Protein AF-A0A435FLE2-F1 (afdb_monomer_lite)

Radius of gyration: 10.78 Å; chains: 1; bounding box: 20×17×29 Å

Sequence (56 aa):
MLSVLIETRNDEEGLARTLASLVGGAVEGVVRDVIVCDQGSTDQTHRVAEHAGCHY

Foldseek 3Di:
DDAAEAEDAQCLPVLLVVLVVCVVCVVVVNYDAYAYHYPDHPDCNVVSCVVSVHHD

Structure (mmCIF, N/CA/C/O backbone):
data_AF-A0A435FLE2-F1
#
_entry.id   AF-A0A435FLE2-F1
#
loop_
_atom_site.group_PDB
_atom_site.id
_atom_site.type_symbol
_atom_site.label_atom_id
_atom_site.label_alt_id
_atom_site.label_comp_id
_atom_site.label_asym_id
_atom_site.label_entity_id
_atom_site.label_seq_id
_atom_site.pdbx_PDB_ins_code
_atom_site.Cartn_x
_atom_site.Cartn_y
_atom_site.Cartn_z
_atom_site.occupancy
_atom_site.B_iso_or_equiv
_atom_site.auth_seq_id
_atom_site.auth_comp_id
_atom_site.auth_asym_id
_atom_site.auth_atom_id
_atom_site.pdbx_PDB_model_num
ATOM 1 N N . MET A 1 1 ? -7.280 9.870 14.538 1.00 86.31 1 MET A N 1
ATOM 2 C CA . MET A 1 1 ? -7.199 9.198 13.229 1.00 86.31 1 MET A CA 1
ATOM 3 C C . MET A 1 1 ? -5.924 9.631 12.547 1.00 86.31 1 MET A C 1
ATOM 5 O O . MET A 1 1 ? -5.634 10.822 12.538 1.00 86.31 1 MET A O 1
ATOM 9 N N . LEU A 1 2 ? -5.170 8.662 12.055 1.00 97.38 2 LEU A N 1
ATOM 10 C CA . LEU A 1 2 ? -3.907 8.824 11.357 1.00 97.38 2 LEU A CA 1
ATOM 11 C C . LEU A 1 2 ? -4.147 8.726 9.852 1.00 97.38 2 LEU A C 1
ATOM 13 O O . LEU A 1 2 ? -4.965 7.921 9.404 1.00 97.38 2 LEU A O 1
ATOM 17 N N . SER A 1 3 ? -3.392 9.510 9.096 1.00 97.75 3 SER A N 1
ATOM 18 C CA . SER A 1 3 ? -3.236 9.337 7.655 1.00 97.75 3 SER A CA 1
ATOM 19 C C . SER A 1 3 ? -1.815 8.837 7.410 1.00 97.75 3 SER A C 1
ATOM 21 O O . SER A 1 3 ? -0.867 9.358 8.002 1.00 97.75 3 SER A O 1
ATOM 23 N N . VAL A 1 4 ? -1.675 7.804 6.586 1.00 97.88 4 VAL A N 1
ATOM 24 C CA . VAL A 1 4 ? -0.399 7.148 6.291 1.00 97.88 4 VAL A CA 1
ATOM 25 C C . VAL A 1 4 ? -0.032 7.439 4.844 1.00 97.88 4 VAL A C 1
ATOM 27 O O . VAL A 1 4 ? -0.839 7.215 3.946 1.00 97.88 4 VAL A O 1
ATOM 30 N N . LEU A 1 5 ? 1.184 7.930 4.624 1.00 98.12 5 LEU A N 1
ATOM 31 C CA . LEU A 1 5 ? 1.755 8.116 3.295 1.00 98.12 5 LEU A CA 1
ATOM 32 C C . LEU A 1 5 ? 2.906 7.129 3.113 1.00 98.12 5 LEU A C 1
ATOM 34 O O . LEU A 1 5 ? 3.776 7.035 3.978 1.00 98.12 5 LEU A O 1
ATOM 38 N N . ILE A 1 6 ? 2.893 6.394 2.006 1.00 98.06 6 ILE A N 1
ATOM 39 C CA . ILE A 1 6 ? 3.903 5.395 1.659 1.00 98.06 6 ILE A CA 1
ATOM 40 C C . ILE A 1 6 ? 4.493 5.781 0.311 1.00 98.06 6 ILE A C 1
ATOM 42 O O . ILE A 1 6 ? 3.795 5.754 -0.697 1.00 98.06 6 ILE A O 1
ATOM 46 N N . GLU A 1 7 ? 5.777 6.118 0.281 1.00 97.94 7 GLU A N 1
ATOM 47 C CA . GLU A 1 7 ? 6.517 6.218 -0.974 1.00 97.94 7 GLU A CA 1
ATOM 48 C C . GLU A 1 7 ? 7.039 4.840 -1.372 1.00 97.94 7 GLU A C 1
ATOM 50 O O . GLU A 1 7 ? 7.538 4.090 -0.531 1.00 97.94 7 GLU A O 1
ATOM 55 N N . THR A 1 8 ? 6.926 4.496 -2.651 1.00 97.50 8 THR A N 1
ATOM 56 C CA . THR A 1 8 ? 7.383 3.201 -3.164 1.00 97.50 8 THR A CA 1
ATOM 57 C C . THR A 1 8 ? 7.930 3.323 -4.582 1.00 97.50 8 THR A C 1
ATOM 59 O O . THR A 1 8 ? 7.630 4.280 -5.302 1.00 97.50 8 THR A 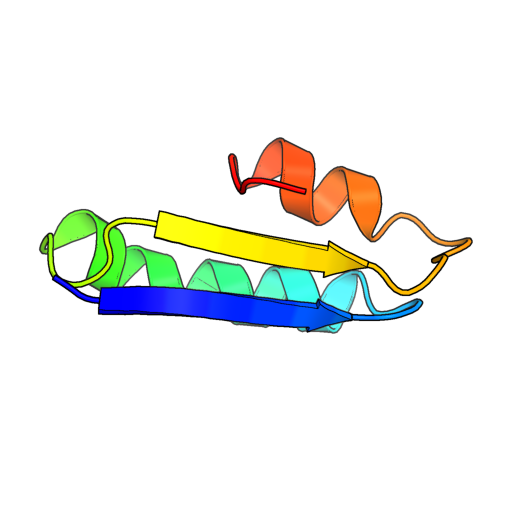O 1
ATOM 62 N N . ARG A 1 9 ? 8.771 2.359 -4.969 1.00 97.94 9 ARG A N 1
ATOM 63 C CA . ARG A 1 9 ? 9.269 2.184 -6.333 1.00 97.94 9 ARG A CA 1
ATOM 64 C C . ARG A 1 9 ? 9.741 0.749 -6.540 1.00 97.94 9 ARG A C 1
ATOM 66 O O . ARG A 1 9 ? 10.769 0.364 -5.988 1.00 97.94 9 ARG A O 1
ATOM 73 N N . ASN A 1 10 ? 9.064 0.016 -7.412 1.00 98.19 10 ASN A N 1
ATOM 74 C CA . ASN A 1 10 ? 9.355 -1.373 -7.751 1.00 98.19 10 ASN A CA 1
ATOM 75 C C . ASN A 1 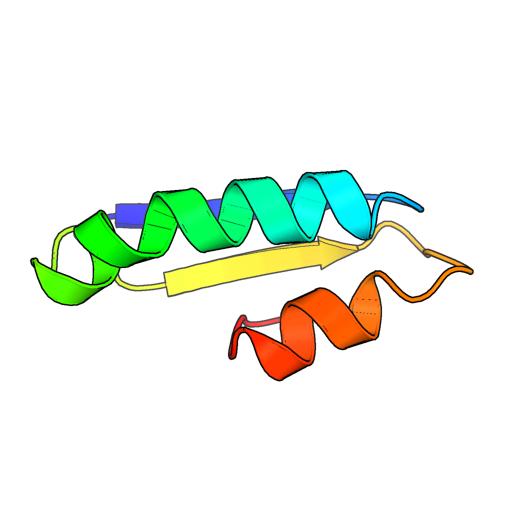10 ? 9.436 -2.300 -6.523 1.00 98.19 10 ASN A C 1
ATOM 77 O O . ASN A 1 10 ? 10.394 -3.064 -6.393 1.00 98.19 10 ASN A O 1
ATOM 81 N N . ASP A 1 11 ? 8.483 -2.179 -5.597 1.00 98.12 11 ASP A N 1
ATOM 82 C CA . ASP A 1 11 ? 8.451 -2.995 -4.380 1.00 98.12 11 ASP A CA 1
ATOM 83 C C . ASP A 1 11 ? 7.034 -3.499 -4.079 1.00 98.12 11 ASP A C 1
ATOM 85 O O . ASP A 1 11 ? 6.421 -3.188 -3.054 1.00 98.12 11 ASP A O 1
ATOM 89 N N . GLU A 1 12 ? 6.493 -4.282 -5.011 1.00 97.75 12 GLU A N 1
ATOM 90 C CA . GLU A 1 12 ? 5.166 -4.890 -4.889 1.00 97.75 12 GLU A CA 1
ATOM 91 C C . GLU A 1 12 ? 5.017 -5.762 -3.624 1.00 97.75 12 GLU A C 1
ATOM 93 O O . GLU A 1 12 ? 3.991 -5.700 -2.939 1.00 97.75 12 GLU A O 1
ATOM 98 N N . GLU A 1 13 ? 6.043 -6.536 -3.254 1.00 98.12 13 GLU A N 1
ATOM 99 C CA . GLU A 1 13 ? 5.983 -7.447 -2.104 1.00 98.12 13 GLU A CA 1
ATOM 100 C C . GLU A 1 13 ? 6.126 -6.700 -0.766 1.00 98.12 13 GLU A C 1
ATOM 102 O O . GLU A 1 13 ? 5.411 -6.999 0.201 1.00 98.12 13 GLU A O 1
ATOM 107 N N . GLY A 1 14 ? 7.027 -5.715 -0.691 1.00 98.31 14 GLY A N 1
ATOM 108 C CA . GLY A 1 14 ? 7.190 -4.856 0.481 1.00 98.31 14 GLY A CA 1
ATOM 109 C C . GLY A 1 14 ? 5.962 -3.985 0.729 1.00 98.31 14 GLY A C 1
ATOM 110 O O . GLY A 1 14 ? 5.485 -3.902 1.870 1.00 98.31 14 GLY A O 1
ATOM 111 N N . LEU A 1 15 ? 5.377 -3.423 -0.335 1.00 98.19 15 LEU A N 1
ATOM 112 C CA . LEU A 1 15 ? 4.133 -2.664 -0.244 1.00 98.19 15 LEU A CA 1
ATOM 113 C C . LEU A 1 15 ? 2.992 -3.543 0.285 1.00 98.19 15 LEU A C 1
ATOM 115 O O . LEU A 1 15 ? 2.325 -3.156 1.244 1.00 98.19 15 LEU A O 1
ATOM 119 N N . ALA A 1 16 ? 2.805 -4.747 -0.265 1.00 98.25 16 ALA A N 1
ATOM 120 C CA . ALA A 1 16 ? 1.741 -5.656 0.167 1.00 98.25 16 ALA A CA 1
ATOM 121 C C . ALA A 1 16 ? 1.855 -6.017 1.657 1.00 98.25 16 ALA A C 1
ATOM 123 O O . ALA A 1 16 ? 0.870 -5.951 2.397 1.00 98.25 16 ALA A O 1
ATOM 124 N N . ARG A 1 17 ? 3.067 -6.351 2.120 1.00 98.44 17 ARG A N 1
ATOM 125 C CA . ARG A 1 17 ? 3.328 -6.661 3.536 1.00 98.44 17 ARG A CA 1
ATOM 126 C C . ARG A 1 17 ? 3.061 -5.465 4.448 1.00 98.44 17 ARG A C 1
ATOM 128 O O . ARG A 1 17 ? 2.471 -5.632 5.516 1.00 98.44 17 ARG A O 1
ATOM 135 N N . THR A 1 18 ? 3.451 -4.269 4.017 1.00 98.00 18 THR A N 1
ATOM 136 C CA . THR A 1 18 ? 3.214 -3.032 4.771 1.00 98.00 18 THR A CA 1
ATOM 137 C C . THR A 1 18 ? 1.720 -2.753 4.900 1.00 98.00 18 THR A C 1
ATOM 139 O O . THR A 1 18 ? 1.225 -2.588 6.015 1.00 98.00 18 THR A O 1
ATOM 142 N N . LEU A 1 19 ? 0.978 -2.788 3.791 1.00 97.62 19 LEU A N 1
ATOM 143 C CA . LEU A 1 19 ? -0.468 -2.554 3.782 1.00 97.62 19 LEU A CA 1
ATOM 144 C C . LEU A 1 19 ? -1.227 -3.588 4.625 1.00 97.62 19 LEU A C 1
ATOM 146 O O . LEU A 1 19 ? -2.121 -3.216 5.384 1.00 97.62 19 LEU A O 1
ATOM 150 N N . ALA A 1 20 ? -0.822 -4.861 4.585 1.00 97.94 20 ALA A N 1
ATOM 151 C CA . ALA A 1 20 ? -1.410 -5.907 5.424 1.00 97.94 20 ALA A CA 1
ATOM 152 C C . ALA A 1 20 ? -1.275 -5.605 6.929 1.00 97.94 20 ALA A C 1
ATOM 154 O O . ALA A 1 20 ? -2.198 -5.873 7.698 1.00 97.94 20 ALA A O 1
ATOM 155 N N . SER A 1 21 ? -0.160 -5.000 7.355 1.00 97.69 21 SER A N 1
ATOM 156 C CA . SER A 1 21 ? 0.045 -4.625 8.762 1.00 97.69 21 SER A CA 1
ATOM 157 C C . SER A 1 21 ? -0.863 -3.479 9.231 1.00 97.69 21 SER A C 1
ATOM 159 O O . SER A 1 21 ? -1.171 -3.388 10.419 1.00 97.69 21 SER A O 1
ATOM 161 N N . LEU A 1 22 ? -1.345 -2.634 8.309 1.00 97.56 22 LEU A N 1
ATOM 162 C CA . LEU A 1 22 ? -2.220 -1.499 8.623 1.00 97.56 22 LEU A CA 1
ATOM 163 C C . LEU A 1 22 ? -3.687 -1.902 8.821 1.00 97.56 22 LEU A C 1
ATOM 165 O O . LEU A 1 22 ? -4.457 -1.122 9.381 1.00 97.56 22 LEU A O 1
ATOM 169 N N . VAL A 1 23 ? -4.078 -3.116 8.417 1.00 96.38 23 VAL A N 1
ATOM 170 C CA . VAL A 1 23 ? -5.472 -3.592 8.470 1.00 96.38 23 VAL A CA 1
ATOM 171 C C . VAL A 1 23 ? -6.048 -3.513 9.882 1.00 96.38 23 VAL A C 1
ATOM 173 O O . VAL A 1 23 ? -7.163 -3.028 10.051 1.00 96.38 23 VAL A O 1
ATOM 176 N N . GLY A 1 24 ? -5.291 -3.922 10.906 1.00 97.56 24 GLY A N 1
ATOM 177 C CA . GLY A 1 24 ? -5.749 -3.826 12.297 1.00 97.56 24 GLY A CA 1
ATOM 178 C C . GLY A 1 24 ? -6.072 -2.384 12.700 1.00 97.56 24 GLY A C 1
ATOM 179 O O . GLY A 1 24 ? -7.152 -2.108 13.215 1.00 97.56 24 GLY A O 1
ATOM 180 N N . GLY A 1 25 ? -5.185 -1.445 12.358 1.00 97.31 25 GLY A N 1
ATOM 181 C CA . GLY A 1 25 ? -5.389 -0.020 12.621 1.00 97.31 25 GLY A CA 1
ATOM 182 C C . GLY A 1 25 ? -6.559 0.586 11.841 1.00 97.31 25 GLY A C 1
ATOM 183 O O . GLY A 1 25 ? -7.221 1.485 12.356 1.00 97.31 25 GLY A O 1
ATOM 184 N N . ALA A 1 26 ? -6.844 0.097 10.631 1.00 96.06 26 ALA A N 1
ATOM 185 C CA . ALA A 1 26 ?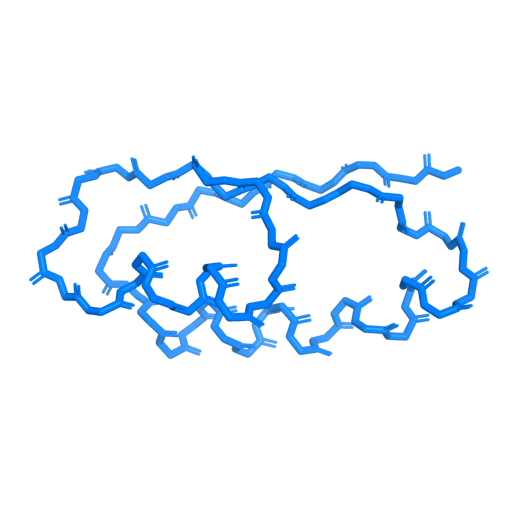 -8.012 0.512 9.853 1.00 96.06 26 ALA A CA 1
ATOM 186 C C . ALA A 1 26 ? -9.321 -0.016 10.466 1.00 96.06 26 ALA A C 1
ATOM 188 O O . ALA A 1 26 ? -10.284 0.735 10.610 1.00 96.06 26 ALA A O 1
ATOM 189 N N . VAL A 1 27 ? -9.342 -1.284 10.894 1.00 96.94 27 VAL A N 1
ATOM 190 C CA . VAL A 1 27 ? -10.505 -1.914 11.545 1.00 96.94 27 VAL A CA 1
ATOM 191 C C . VAL A 1 27 ? -10.834 -1.244 12.881 1.00 96.94 27 VAL A C 1
ATOM 193 O O . VAL A 1 27 ? -12.003 -1.010 13.179 1.00 96.94 27 VAL A O 1
ATOM 196 N N . GLU A 1 28 ? -9.820 -0.885 13.667 1.00 97.62 28 GLU A N 1
ATOM 197 C CA . GLU A 1 28 ? -9.991 -0.164 14.937 1.00 97.62 28 GLU A CA 1
ATOM 198 C C . GLU A 1 28 ? -10.319 1.332 14.752 1.00 97.62 28 GLU A C 1
ATOM 200 O O . GLU A 1 28 ? -10.584 2.037 15.727 1.00 97.62 28 GLU A O 1
ATOM 205 N N . GLY A 1 29 ? -10.303 1.845 13.515 1.00 96.38 29 GLY A N 1
ATOM 206 C CA . GLY A 1 29 ? -10.559 3.257 13.210 1.00 96.38 29 GLY A CA 1
ATOM 207 C C . GLY A 1 29 ? -9.415 4.204 13.599 1.00 96.38 29 GLY A C 1
ATOM 208 O O . GLY A 1 29 ? -9.597 5.424 13.655 1.00 96.38 29 GLY A O 1
ATOM 209 N N . VAL A 1 30 ? -8.224 3.668 13.874 1.00 97.75 30 VAL A N 1
ATOM 210 C CA . VAL A 1 30 ? -7.013 4.450 14.151 1.00 97.75 30 VAL A CA 1
ATOM 211 C C . VAL A 1 30 ? -6.452 5.029 12.855 1.00 97.75 30 VAL A C 1
ATOM 213 O O . VAL A 1 30 ? -6.106 6.211 12.833 1.00 97.75 30 VAL A O 1
ATOM 216 N N . VAL A 1 31 ? -6.403 4.235 11.782 1.00 97.69 31 VAL A N 1
ATOM 217 C CA . VAL A 1 31 ? -5.966 4.641 10.437 1.00 97.69 31 VAL A CA 1
ATOM 218 C C . VAL A 1 31 ? -7.189 4.978 9.595 1.00 97.69 31 VAL A C 1
ATOM 220 O O . VAL A 1 31 ? -8.109 4.173 9.486 1.00 97.69 31 VAL A O 1
ATOM 223 N N . ARG A 1 32 ? -7.195 6.177 9.013 1.00 96.19 32 ARG A N 1
ATOM 224 C CA . ARG A 1 32 ? -8.294 6.671 8.179 1.00 96.19 32 ARG A CA 1
ATOM 225 C C . ARG A 1 32 ? -7.980 6.579 6.697 1.00 96.19 32 ARG A C 1
ATOM 227 O O . ARG A 1 32 ? -8.789 6.067 5.937 1.00 96.19 32 ARG A O 1
ATOM 234 N N . ASP A 1 33 ? -6.820 7.104 6.320 1.00 96.38 33 ASP A N 1
ATOM 235 C CA . ASP A 1 33 ? -6.419 7.270 4.929 1.00 96.38 33 ASP A CA 1
ATOM 236 C C . ASP A 1 33 ? -5.047 6.634 4.728 1.00 96.38 33 ASP A C 1
ATOM 238 O O . ASP A 1 33 ? -4.143 6.822 5.550 1.00 96.38 33 ASP A O 1
ATOM 242 N N . VAL A 1 34 ? -4.888 5.912 3.621 1.00 97.62 34 VAL A N 1
ATOM 243 C CA . VAL A 1 34 ? -3.598 5.398 3.160 1.00 97.62 34 VAL A CA 1
ATOM 244 C C . VAL A 1 34 ? -3.375 5.892 1.736 1.00 97.62 34 VAL A C 1
ATOM 246 O O . VAL A 1 34 ? -4.198 5.653 0.849 1.00 97.62 34 VAL A O 1
ATOM 249 N N . ILE A 1 35 ? -2.278 6.618 1.547 1.00 97.88 35 ILE A N 1
ATOM 250 C CA . ILE A 1 35 ? -1.876 7.232 0.283 1.00 97.88 35 ILE A CA 1
ATOM 251 C C . ILE A 1 35 ? -0.550 6.599 -0.129 1.00 97.88 35 ILE A C 1
ATOM 253 O O . ILE A 1 35 ? 0.423 6.643 0.622 1.00 97.88 35 ILE A O 1
ATOM 257 N N . VAL A 1 36 ? -0.511 6.010 -1.314 1.00 98.12 36 VAL A N 1
ATOM 258 C CA . VAL A 1 36 ? 0.679 5.408 -1.906 1.00 98.12 36 VAL A CA 1
ATOM 259 C C . VAL A 1 36 ? 1.187 6.350 -2.988 1.00 98.12 36 VAL A C 1
ATOM 261 O O . VAL A 1 36 ? 0.529 6.551 -3.996 1.00 98.12 36 VAL A O 1
ATOM 264 N N . CYS A 1 37 ? 2.360 6.935 -2.782 1.00 97.88 37 CYS A N 1
ATOM 265 C CA . CYS A 1 37 ? 3.030 7.768 -3.770 1.00 97.88 37 CYS A CA 1
ATOM 266 C C . CYS A 1 37 ? 4.058 6.924 -4.524 1.00 97.88 37 CYS A C 1
ATOM 268 O O . CYS A 1 37 ? 5.170 6.696 -4.041 1.00 97.88 37 CYS A O 1
ATOM 270 N N . ASP A 1 38 ? 3.686 6.450 -5.710 1.00 96.75 38 ASP A N 1
ATOM 271 C CA . ASP A 1 38 ? 4.605 5.700 -6.559 1.00 96.75 38 ASP A CA 1
ATOM 272 C C . ASP A 1 38 ? 5.564 6.602 -7.344 1.00 96.75 38 ASP A C 1
ATOM 274 O O . ASP A 1 38 ? 5.157 7.557 -8.007 1.00 96.75 38 ASP A O 1
ATOM 278 N N . GLN A 1 39 ? 6.852 6.262 -7.324 1.00 96.25 39 GLN A N 1
ATOM 279 C CA . GLN A 1 39 ? 7.910 7.010 -8.009 1.00 96.25 39 GLN A CA 1
ATOM 280 C C . GLN A 1 39 ? 8.234 6.439 -9.404 1.00 96.25 39 GLN A C 1
ATOM 282 O O . GLN A 1 39 ? 9.395 6.421 -9.831 1.00 96.25 39 GLN A O 1
ATOM 287 N N . GLY A 1 40 ? 7.211 5.970 -10.125 1.00 96.00 40 GLY A N 1
ATOM 288 C CA . GLY A 1 40 ? 7.334 5.431 -11.481 1.00 96.00 40 GLY A CA 1
ATOM 289 C C . GLY A 1 40 ? 7.765 3.968 -11.500 1.00 96.00 40 GLY A C 1
ATOM 290 O O . GLY A 1 40 ? 8.759 3.618 -12.147 1.00 96.00 40 GLY A O 1
ATOM 291 N N . SER A 1 41 ? 7.038 3.124 -10.772 1.00 97.62 41 SER A N 1
ATOM 292 C CA . SER A 1 41 ? 7.211 1.677 -10.808 1.00 97.62 41 SER A CA 1
ATOM 293 C C . SER A 1 41 ? 6.907 1.109 -12.192 1.00 97.62 41 SER A C 1
ATOM 295 O O . SER A 1 41 ? 6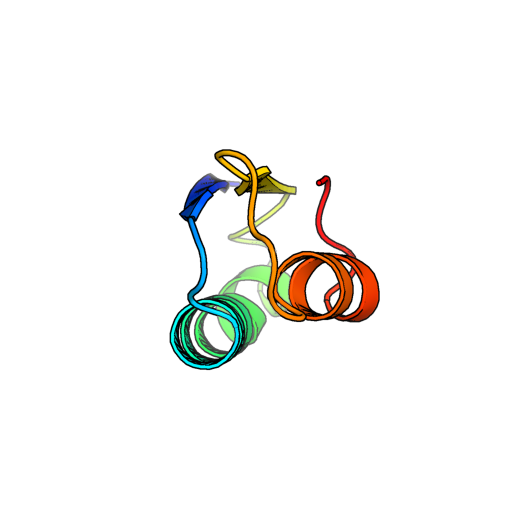.004 1.541 -12.906 1.00 97.62 41 SER A O 1
ATOM 297 N N . THR A 1 42 ? 7.678 0.097 -12.562 1.00 97.62 42 THR A N 1
ATOM 298 C CA . THR A 1 42 ? 7.551 -0.693 -13.789 1.00 97.62 42 THR A CA 1
ATOM 299 C C . THR A 1 42 ? 7.155 -2.146 -13.507 1.00 97.62 42 THR A C 1
ATOM 301 O O . THR A 1 42 ? 7.050 -2.940 -14.439 1.00 97.62 42 THR A O 1
ATOM 304 N N . ASP A 1 43 ? 6.970 -2.508 -12.237 1.00 97.38 43 ASP A N 1
ATOM 305 C CA . ASP A 1 43 ? 6.449 -3.798 -11.779 1.00 97.38 43 ASP A CA 1
ATOM 306 C C . ASP A 1 43 ? 4.931 -3.718 -11.481 1.00 97.38 43 ASP A C 1
ATOM 308 O O . ASP A 1 43 ? 4.219 -2.857 -12.012 1.00 97.38 43 ASP A O 1
ATOM 312 N N . GLN A 1 44 ? 4.390 -4.637 -10.673 1.00 97.00 44 GLN A N 1
ATOM 313 C CA . GLN A 1 44 ? 2.967 -4.659 -10.322 1.00 97.00 44 GLN A CA 1
ATOM 314 C C . GLN A 1 44 ? 2.632 -3.843 -9.061 1.00 97.00 44 GLN A C 1
ATOM 316 O O . GLN A 1 44 ? 1.524 -3.983 -8.539 1.00 97.00 44 GLN A O 1
ATOM 321 N N . THR A 1 45 ? 3.515 -2.948 -8.597 1.00 97.69 45 THR A N 1
ATOM 322 C CA . THR A 1 45 ? 3.291 -2.115 -7.398 1.00 97.69 45 THR A CA 1
ATOM 323 C C . THR A 1 45 ? 1.955 -1.359 -7.447 1.00 97.69 45 THR A C 1
ATOM 325 O O . THR A 1 45 ? 1.217 -1.350 -6.462 1.00 97.69 45 THR A O 1
ATOM 328 N N . HIS A 1 46 ? 1.579 -0.804 -8.608 1.00 95.75 46 HIS A N 1
ATOM 329 C CA . HIS A 1 46 ? 0.293 -0.112 -8.786 1.00 95.75 46 HIS A CA 1
ATOM 330 C C . HIS A 1 46 ? -0.917 -1.004 -8.481 1.00 95.75 46 HIS A C 1
ATOM 332 O O . HIS A 1 46 ? -1.873 -0.573 -7.838 1.00 95.75 46 HIS A O 1
ATOM 338 N N . ARG A 1 47 ? -0.860 -2.281 -8.879 1.00 96.81 47 ARG A N 1
ATOM 339 C CA . ARG A 1 47 ? -1.955 -3.229 -8.650 1.00 96.81 47 ARG A CA 1
ATOM 340 C C . ARG A 1 47 ? -2.094 -3.529 -7.173 1.00 96.81 47 ARG A C 1
ATOM 342 O O .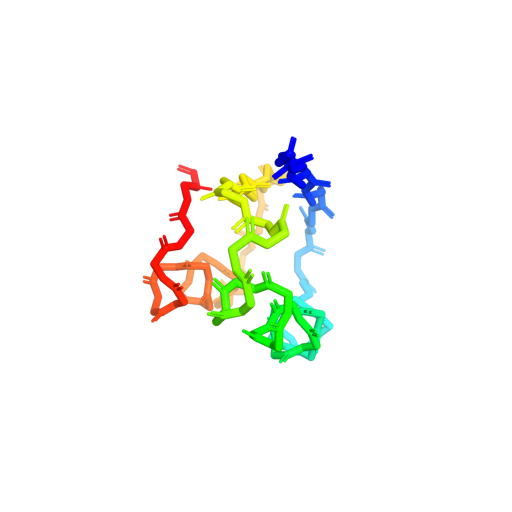 ARG A 1 47 ? -3.210 -3.681 -6.699 1.00 96.81 47 ARG A O 1
ATOM 349 N N . VAL A 1 48 ? -0.990 -3.622 -6.439 1.00 97.56 48 VAL A N 1
ATOM 350 C CA . VAL A 1 48 ? -1.036 -3.8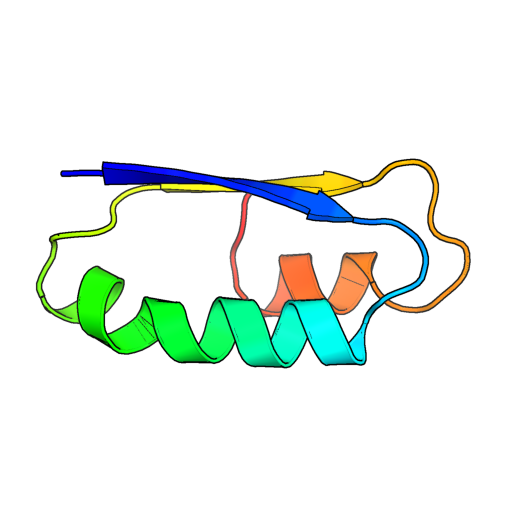70 -4.994 1.00 97.56 48 VAL A CA 1
ATOM 351 C C . VAL A 1 48 ? -1.782 -2.741 -4.280 1.00 97.56 48 VAL A C 1
ATOM 353 O O . VAL A 1 48 ? -2.682 -3.020 -3.489 1.00 97.56 48 VAL A O 1
ATOM 356 N N . ALA A 1 49 ? -1.468 -1.482 -4.601 1.00 96.06 49 ALA A N 1
ATOM 357 C CA . ALA A 1 49 ? -2.152 -0.324 -4.026 1.00 96.06 49 ALA A CA 1
ATOM 358 C C . ALA A 1 49 ? -3.648 -0.281 -4.386 1.00 96.06 49 ALA A C 1
ATOM 360 O O . ALA A 1 49 ? -4.485 -0.064 -3.507 1.00 96.06 49 ALA A O 1
ATOM 361 N N . GLU A 1 50 ? -3.987 -0.549 -5.652 1.00 95.12 50 GLU A N 1
ATOM 362 C CA . GLU A 1 50 ? -5.371 -0.574 -6.140 1.00 95.12 50 GLU A CA 1
ATOM 363 C C . GLU A 1 50 ? -6.206 -1.658 -5.438 1.00 95.12 50 GLU A C 1
ATOM 365 O O . GLU A 1 50 ? -7.284 -1.372 -4.916 1.00 95.12 50 GLU A O 1
ATOM 370 N N . HIS A 1 51 ? -5.696 -2.893 -5.343 1.00 95.69 51 HIS A N 1
ATOM 371 C CA . HIS A 1 51 ? -6.409 -3.992 -4.676 1.00 95.69 51 HIS A CA 1
ATOM 372 C C . HIS A 1 51 ? -6.563 -3.774 -3.167 1.00 95.69 51 HIS A C 1
ATOM 374 O O . HIS A 1 51 ? -7.516 -4.275 -2.572 1.00 95.69 51 HIS A O 1
ATOM 380 N N . ALA A 1 52 ? -5.647 -3.034 -2.541 1.00 94.44 52 ALA A N 1
ATOM 381 C CA . ALA A 1 52 ? -5.748 -2.658 -1.135 1.00 94.44 52 ALA A CA 1
ATOM 382 C C . ALA A 1 52 ? -6.729 -1.496 -0.884 1.00 94.44 52 ALA A C 1
ATOM 384 O O . ALA A 1 52 ? -6.987 -1.166 0.273 1.00 94.44 52 ALA A O 1
ATOM 385 N N . GLY A 1 53 ? -7.267 -0.867 -1.936 1.00 93.12 53 GLY A N 1
ATOM 386 C CA . GLY A 1 53 ? -8.175 0.277 -1.824 1.00 93.12 53 GLY A CA 1
ATOM 387 C C . GLY A 1 53 ? -7.489 1.565 -1.363 1.00 93.12 53 GLY A C 1
ATOM 388 O O . GLY A 1 53 ? -8.145 2.431 -0.785 1.00 93.12 53 GLY A O 1
ATOM 389 N N . CYS A 1 54 ? -6.176 1.684 -1.575 1.00 93.69 54 CYS A N 1
ATOM 390 C CA . CYS A 1 54 ? -5.423 2.894 -1.252 1.00 93.69 54 CYS A CA 1
ATOM 391 C C . CYS A 1 54 ? -5.657 3.987 -2.303 1.00 93.69 54 CYS A C 1
ATOM 393 O O . CYS A 1 54 ? -5.982 3.704 -3.456 1.00 93.69 54 CYS A O 1
ATOM 395 N N . HIS A 1 55 ? -5.419 5.241 -1.922 1.00 90.44 55 HIS A N 1
ATOM 396 C CA . HIS A 1 55 ? -5.220 6.305 -2.905 1.00 90.44 55 HIS A CA 1
ATOM 397 C C . HIS A 1 55 ? -3.825 6.146 -3.517 1.00 90.44 55 HIS A C 1
ATOM 399 O O . HIS A 1 55 ? -2.865 6.017 -2.761 1.00 90.44 55 HIS A O 1
ATOM 405 N N . TYR A 1 56 ? -3.719 6.136 -4.844 1.00 86.38 56 TYR A N 1
ATOM 406 C CA . TYR A 1 56 ? -2.480 5.906 -5.593 1.00 86.38 56 TYR A CA 1
ATOM 407 C C . TYR A 1 56 ? -2.245 7.032 -6.600 1.00 86.38 56 TYR A C 1
ATOM 409 O O . TYR A 1 56 ? -3.225 7.380 -7.302 1.00 86.38 56 TYR A O 1
#

pLDDT: mean 96.65, std 2.44, range [86.31, 98.44]

Secondary structure (DSSP, 8-state):
-EEEEEEESS-HHHHHHHHHHHHHHHHTTSEEEEEEEES--SSSHHHHHHHTT-B-